Protein AF-A0A6L5FYT6-F1 (afdb_monomer_lite)

Structure (mmCIF, N/CA/C/O backbone):
data_AF-A0A6L5FYT6-F1
#
_entry.id   AF-A0A6L5FYT6-F1
#
loop_
_atom_site.group_PDB
_atom_site.id
_atom_site.type_symbol
_atom_site.label_atom_id
_atom_site.label_alt_id
_atom_site.label_comp_id
_atom_site.label_asym_id
_atom_site.label_entity_id
_atom_site.label_seq_id
_atom_site.pdbx_PDB_ins_code
_atom_site.Cartn_x
_atom_site.Cartn_y
_atom_site.Cartn_z
_atom_site.occu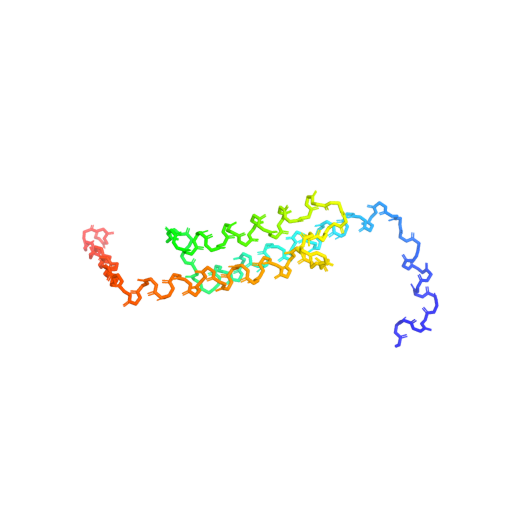pancy
_atom_site.B_iso_or_equiv
_atom_site.auth_seq_id
_atom_site.auth_comp_id
_atom_site.auth_asym_id
_atom_site.auth_atom_id
_atom_site.pdbx_PDB_model_num
ATOM 1 N N . LEU A 1 1 ? -4.130 3.495 -33.253 1.00 65.81 1 LEU A N 1
ATOM 2 C CA . LEU A 1 1 ? -3.325 4.449 -34.054 1.00 65.81 1 LEU A CA 1
ATOM 3 C C . LEU A 1 1 ? -1.835 4.326 -33.746 1.00 65.81 1 LEU A C 1
ATOM 5 O O . LEU A 1 1 ? -1.132 3.842 -34.614 1.00 65.81 1 LEU A O 1
ATOM 9 N N . LEU A 1 2 ? -1.356 4.633 -32.531 1.00 69.94 2 LEU A N 1
ATOM 10 C CA . LEU A 1 2 ? 0.078 4.509 -32.188 1.00 69.94 2 LEU A CA 1
ATOM 11 C C . LEU A 1 2 ? 0.611 3.060 -32.218 1.00 69.94 2 LEU A C 1
ATOM 13 O O . LEU A 1 2 ? 1.694 2.829 -32.736 1.00 69.94 2 LEU A O 1
ATOM 17 N N . GLY A 1 3 ? -0.177 2.078 -31.762 1.00 75.94 3 GLY A N 1
ATOM 18 C CA . GLY A 1 3 ? 0.194 0.652 -31.827 1.00 75.94 3 GLY A CA 1
ATOM 19 C C . GLY A 1 3 ? 0.160 0.018 -33.227 1.00 75.94 3 GLY A C 1
ATOM 20 O O . GLY A 1 3 ? 0.630 -1.098 -33.388 1.00 75.94 3 GLY A O 1
ATOM 21 N N . PHE A 1 4 ? -0.371 0.716 -34.239 1.00 79.31 4 PHE A N 1
ATOM 22 C CA . PHE A 1 4 ? -0.380 0.253 -35.638 1.00 79.31 4 PHE A CA 1
ATOM 23 C C . PHE A 1 4 ? 0.802 0.814 -36.450 1.00 79.31 4 PHE A C 1
ATOM 25 O O . PHE A 1 4 ? 0.949 0.502 -37.628 1.00 79.31 4 PHE A O 1
ATOM 32 N N . VAL A 1 5 ? 1.646 1.655 -35.840 1.00 87.00 5 VAL A N 1
ATOM 33 C CA . VAL A 1 5 ? 2.856 2.196 -36.469 1.00 87.00 5 VAL A CA 1
ATOM 34 C C . VAL A 1 5 ? 4.043 1.328 -36.057 1.00 87.00 5 VAL A C 1
ATOM 36 O O . VAL A 1 5 ? 4.634 1.526 -34.997 1.00 87.00 5 VAL A O 1
ATOM 39 N N . GLU A 1 6 ? 4.430 0.384 -36.916 1.00 76.88 6 GLU A N 1
ATOM 40 C CA . GLU A 1 6 ? 5.554 -0.539 -36.670 1.00 76.88 6 GLU A CA 1
ATOM 41 C C . GLU A 1 6 ? 6.870 0.194 -36.360 1.00 76.88 6 GLU A C 1
ATOM 43 O O . GLU A 1 6 ? 7.645 -0.239 -35.509 1.00 76.88 6 GLU A O 1
ATOM 48 N N . LYS A 1 7 ? 7.090 1.369 -36.970 1.00 79.44 7 LYS A N 1
ATOM 49 C CA . LYS A 1 7 ? 8.259 2.222 -36.690 1.00 79.44 7 LYS A CA 1
ATOM 50 C C . LYS A 1 7 ? 8.332 2.699 -35.237 1.00 79.44 7 LYS A C 1
ATOM 52 O O . LYS A 1 7 ? 9.430 2.848 -34.709 1.00 79.44 7 LYS A O 1
ATOM 57 N N . LEU A 1 8 ? 7.190 2.938 -34.592 1.00 81.44 8 LEU A N 1
ATOM 58 C CA . LEU A 1 8 ? 7.145 3.369 -33.195 1.00 81.44 8 LEU A CA 1
ATOM 59 C C . LEU A 1 8 ? 7.430 2.190 -32.256 1.00 81.44 8 LEU A C 1
ATOM 61 O O . LEU A 1 8 ? 8.190 2.340 -31.304 1.00 81.44 8 LEU A O 1
ATOM 65 N N . SER A 1 9 ? 6.891 1.006 -32.564 1.00 80.69 9 SER A N 1
ATOM 66 C CA . SER A 1 9 ? 7.193 -0.222 -31.818 1.00 80.69 9 SER A CA 1
ATOM 67 C C . SER A 1 9 ? 8.672 -0.603 -31.919 1.00 80.69 9 SER A C 1
ATOM 69 O O . SER A 1 9 ? 9.270 -0.992 -30.919 1.00 80.69 9 SER A O 1
ATOM 71 N N . ALA A 1 10 ? 9.282 -0.448 -33.099 1.00 82.25 10 ALA A N 1
ATOM 72 C CA . ALA A 1 10 ? 10.711 -0.676 -33.292 1.00 82.25 10 ALA A CA 1
ATOM 73 C C . ALA A 1 10 ? 11.560 0.298 -32.459 1.00 82.25 10 ALA A C 1
ATOM 75 O O . ALA A 1 10 ? 12.534 -0.122 -31.846 1.00 82.25 10 ALA A O 1
ATOM 76 N N . LEU A 1 11 ? 11.159 1.572 -32.371 1.00 84.44 11 LEU A N 1
ATOM 77 C CA . LEU A 1 11 ? 11.845 2.572 -31.551 1.00 84.44 11 LEU A CA 1
ATOM 78 C C . LEU A 1 11 ? 11.751 2.257 -30.049 1.00 84.44 11 LEU A C 1
ATOM 80 O O . LEU A 1 11 ? 12.763 2.298 -29.358 1.00 84.44 11 LEU A O 1
ATOM 84 N N . VAL A 1 12 ? 10.577 1.879 -29.538 1.00 83.19 12 VAL A N 1
ATOM 85 C CA . VAL A 1 12 ? 10.431 1.444 -28.133 1.00 83.19 12 VAL A CA 1
ATOM 86 C C . VAL A 1 12 ? 11.238 0.167 -27.866 1.00 83.19 12 VAL A C 1
ATOM 88 O O . VAL A 1 12 ? 11.861 0.043 -26.817 1.00 83.19 12 VAL A O 1
ATOM 91 N N . GLY A 1 13 ? 11.307 -0.744 -28.838 1.00 82.44 13 GLY A N 1
ATOM 92 C CA . GLY A 1 13 ? 12.131 -1.952 -28.764 1.00 82.44 13 GLY A CA 1
ATOM 93 C C . GLY A 1 13 ? 13.644 -1.701 -28.736 1.00 82.44 13 GLY A C 1
ATOM 94 O O . GLY A 1 13 ? 14.386 -2.590 -28.331 1.00 82.44 13 GLY A O 1
ATOM 95 N N . THR A 1 14 ? 14.120 -0.506 -29.117 1.00 88.69 14 THR A N 1
ATOM 96 C CA . THR A 1 14 ? 15.541 -0.131 -28.961 1.00 88.69 14 THR A CA 1
ATOM 97 C C . THR A 1 14 ? 15.917 0.272 -27.533 1.00 88.69 14 THR A C 1
ATOM 99 O O . THR A 1 14 ? 17.103 0.444 -27.249 1.00 88.69 14 THR A O 1
ATOM 102 N N . ILE A 1 15 ? 14.942 0.416 -26.625 1.00 90.00 15 ILE A N 1
ATOM 103 C CA . ILE A 1 15 ? 15.208 0.755 -25.225 1.00 90.00 15 ILE A CA 1
ATOM 104 C C . ILE A 1 15 ? 15.907 -0.436 -24.545 1.00 90.00 15 ILE A C 1
ATOM 106 O O . ILE A 1 15 ? 15.358 -1.541 -24.536 1.00 90.00 15 ILE A O 1
ATOM 110 N N . PRO A 1 16 ? 17.097 -0.238 -23.943 1.00 90.56 16 PRO A N 1
ATOM 111 C CA . PRO A 1 16 ? 17.803 -1.309 -23.253 1.00 90.56 16 PRO A CA 1
ATOM 112 C C . PRO A 1 16 ? 16.982 -1.866 -22.081 1.00 90.56 16 PRO A C 1
ATOM 114 O O . PRO A 1 16 ? 16.369 -1.088 -21.340 1.00 90.56 16 PRO A O 1
ATOM 117 N N . PRO A 1 17 ? 17.018 -3.187 -21.827 1.00 87.75 17 PRO A N 1
ATOM 118 C CA . PRO A 1 17 ? 16.245 -3.805 -20.748 1.00 87.75 17 PRO A CA 1
ATOM 119 C C . PRO A 1 17 ? 16.593 -3.241 -19.361 1.00 87.75 17 PRO A C 1
ATOM 121 O O . PRO A 1 17 ? 15.741 -3.199 -18.476 1.00 87.75 17 PRO A O 1
ATOM 124 N N . GLN A 1 18 ? 17.816 -2.734 -19.182 1.00 91.94 18 GLN A N 1
ATOM 125 C CA . GLN A 1 18 ? 18.269 -2.094 -17.945 1.00 91.94 18 GLN A CA 1
ATOM 126 C C . GLN A 1 18 ? 17.479 -0.814 -17.626 1.00 91.94 18 GLN A C 1
ATOM 128 O O . GLN A 1 18 ? 17.223 -0.523 -16.460 1.00 91.94 18 GLN A O 1
ATOM 133 N N . VAL A 1 19 ? 17.053 -0.064 -18.648 1.00 93.19 19 VAL A N 1
ATOM 134 C CA . VAL A 1 19 ? 16.277 1.175 -18.478 1.00 93.19 19 VAL A CA 1
ATOM 135 C C . VAL A 1 19 ? 14.813 0.854 -18.195 1.00 93.19 19 VAL A C 1
ATOM 137 O O . VAL A 1 19 ? 14.218 1.441 -17.292 1.00 93.19 19 VAL A O 1
ATOM 140 N N . THR A 1 20 ? 14.245 -0.119 -18.910 1.00 91.44 20 THR A N 1
ATOM 141 C CA . THR A 1 20 ? 12.862 -0.571 -18.694 1.00 91.44 20 THR A CA 1
ATOM 142 C C . THR A 1 20 ? 12.669 -1.132 -17.284 1.00 91.44 20 THR A C 1
ATOM 144 O O . THR A 1 20 ? 11.647 -0.858 -16.659 1.00 91.44 20 THR A O 1
ATOM 147 N N . GLY A 1 21 ? 13.670 -1.832 -16.738 1.00 92.00 21 GLY A N 1
ATOM 148 C CA . GLY A 1 21 ? 13.664 -2.277 -15.341 1.00 92.00 21 GLY A CA 1
ATOM 149 C C . GLY A 1 21 ? 13.630 -1.115 -14.341 1.00 92.00 21 GLY A C 1
ATOM 150 O O . GLY A 1 21 ? 12.823 -1.125 -13.415 1.00 92.00 21 GLY A O 1
ATOM 151 N N . GLY A 1 22 ? 14.447 -0.077 -14.553 1.00 93.75 22 GLY A N 1
ATOM 152 C CA . GLY A 1 22 ? 14.446 1.121 -13.704 1.00 93.75 22 GLY A CA 1
ATOM 153 C C . GLY A 1 22 ? 13.129 1.901 -13.767 1.00 93.75 22 GLY A C 1
ATOM 154 O O . GLY A 1 22 ? 12.595 2.301 -12.732 1.00 93.75 22 GLY A O 1
ATOM 155 N N . LEU A 1 23 ? 12.564 2.060 -14.970 1.00 94.56 23 LEU A N 1
ATOM 156 C CA . LEU A 1 23 ? 11.253 2.681 -15.160 1.00 94.56 23 LEU A CA 1
ATOM 157 C C . LEU A 1 23 ? 10.151 1.880 -14.457 1.00 94.56 23 LEU A C 1
ATOM 159 O O . LEU A 1 23 ? 9.303 2.479 -13.801 1.00 94.56 23 LEU A O 1
ATOM 163 N N . ALA A 1 24 ? 10.175 0.548 -14.549 1.00 93.38 24 ALA A N 1
ATOM 164 C CA . ALA A 1 24 ? 9.214 -0.303 -13.858 1.00 93.38 24 ALA A CA 1
ATOM 165 C C . ALA A 1 24 ? 9.272 -0.086 -12.338 1.00 93.38 24 ALA A C 1
ATOM 167 O O . ALA A 1 24 ? 8.240 0.190 -11.733 1.00 93.38 24 ALA A O 1
ATOM 168 N N . ILE A 1 25 ? 10.464 -0.117 -11.731 1.00 94.81 25 ILE A N 1
ATOM 169 C CA . ILE A 1 25 ? 10.641 0.118 -10.286 1.00 94.81 25 ILE A CA 1
ATOM 170 C C . ILE A 1 25 ? 10.102 1.496 -9.880 1.00 94.81 25 ILE A C 1
ATOM 172 O O . ILE A 1 25 ? 9.374 1.603 -8.893 1.00 94.81 25 ILE A O 1
ATOM 176 N N . TYR A 1 26 ? 10.417 2.544 -10.648 1.00 96.00 26 TYR A N 1
ATOM 177 C CA . TYR A 1 26 ? 9.912 3.892 -10.383 1.00 96.00 26 TYR A CA 1
ATOM 178 C C . TYR A 1 26 ? 8.381 3.949 -10.445 1.00 96.00 26 TYR A C 1
ATOM 180 O O . TYR A 1 26 ? 7.750 4.441 -9.512 1.00 96.00 26 TYR A O 1
ATOM 188 N N . LEU A 1 27 ? 7.774 3.412 -11.507 1.00 96.12 27 LEU A N 1
ATOM 189 C CA . LEU A 1 27 ? 6.321 3.420 -11.684 1.00 96.12 27 LEU A CA 1
ATOM 190 C C . LEU A 1 27 ? 5.607 2.614 -10.591 1.00 96.12 27 LEU A C 1
ATOM 192 O O . LEU A 1 27 ? 4.631 3.104 -10.026 1.00 96.12 27 LEU A O 1
ATOM 196 N N . PHE A 1 28 ? 6.114 1.428 -10.236 1.00 92.31 28 PHE A N 1
ATOM 197 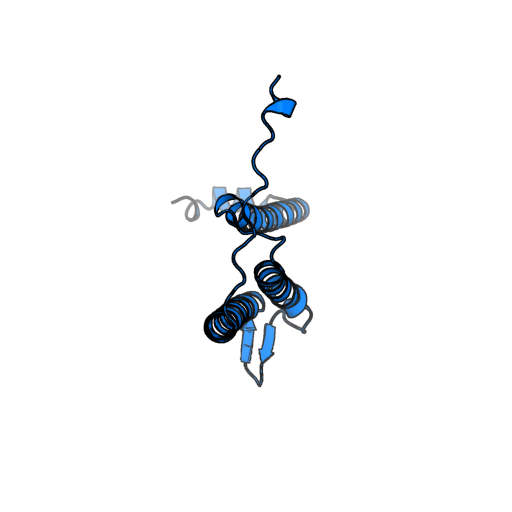C CA . PHE A 1 28 ? 5.573 0.637 -9.126 1.00 92.31 28 PHE A CA 1
ATOM 198 C C . PHE A 1 28 ? 5.687 1.381 -7.788 1.00 92.31 28 PHE A C 1
ATOM 200 O O . PHE A 1 28 ? 4.724 1.409 -7.020 1.00 92.31 28 PHE A O 1
ATOM 207 N N . GLY A 1 29 ? 6.817 2.045 -7.530 1.00 94.81 29 GLY A N 1
ATOM 208 C CA . GLY A 1 29 ? 7.010 2.867 -6.334 1.00 94.81 29 GLY A CA 1
ATOM 209 C C . GLY A 1 29 ? 6.039 4.048 -6.260 1.00 94.81 29 GLY A C 1
ATOM 210 O O . GLY A 1 29 ? 5.419 4.272 -5.220 1.00 94.81 29 GLY A O 1
ATOM 211 N N . VAL A 1 30 ? 5.849 4.770 -7.368 1.00 96.75 30 VAL A N 1
ATOM 212 C CA . VAL A 1 30 ? 4.913 5.905 -7.448 1.00 96.75 30 VAL A CA 1
ATOM 213 C C . VAL A 1 30 ? 3.477 5.459 -7.186 1.00 96.75 30 VAL A C 1
ATOM 215 O O . VAL A 1 30 ? 2.777 6.125 -6.427 1.00 96.75 30 VAL A O 1
ATOM 218 N N . ILE A 1 31 ? 3.040 4.325 -7.742 1.00 94.38 31 ILE A N 1
ATOM 219 C CA . ILE A 1 31 ? 1.694 3.782 -7.492 1.00 94.38 31 ILE A CA 1
ATOM 220 C C . ILE A 1 31 ? 1.502 3.464 -5.999 1.00 94.38 31 ILE A C 1
ATOM 222 O O . ILE A 1 31 ? 0.467 3.810 -5.429 1.00 94.38 31 ILE A O 1
ATOM 226 N N . GLY A 1 32 ? 2.504 2.867 -5.344 1.00 93.50 32 GLY A N 1
ATOM 227 C CA . GLY A 1 32 ? 2.458 2.582 -3.905 1.00 93.50 32 GLY A CA 1
ATOM 228 C C . GLY A 1 32 ? 2.350 3.849 -3.049 1.00 93.50 32 GLY A C 1
ATOM 229 O O . GLY A 1 32 ? 1.478 3.945 -2.184 1.00 93.50 32 GLY A O 1
ATOM 230 N N . VAL A 1 33 ? 3.181 4.857 -3.332 1.00 96.19 33 VAL A N 1
ATOM 231 C CA . VAL A 1 33 ? 3.134 6.156 -2.635 1.00 96.19 33 VAL A CA 1
ATOM 232 C C . VAL A 1 33 ? 1.809 6.874 -2.893 1.00 96.19 33 VAL A C 1
ATOM 234 O O . VAL A 1 33 ? 1.253 7.465 -1.971 1.00 96.19 33 VAL A O 1
ATOM 237 N N . GLN A 1 34 ? 1.258 6.788 -4.106 1.00 96.38 34 GLN A N 1
ATOM 238 C CA . GLN A 1 34 ? -0.037 7.378 -4.445 1.00 96.38 34 GLN A CA 1
ATOM 239 C C . GLN A 1 34 ? -1.185 6.769 -3.626 1.00 96.38 34 GLN A C 1
ATOM 241 O O . GLN A 1 34 ? -2.108 7.493 -3.250 1.00 96.38 34 GLN A O 1
ATOM 246 N N . GLY A 1 35 ? -1.112 5.475 -3.300 1.00 93.12 35 GLY A N 1
ATOM 247 C CA . GLY A 1 35 ? -2.052 4.823 -2.384 1.00 93.12 35 GLY A CA 1
ATOM 248 C C . GLY A 1 35 ? -1.996 5.408 -0.970 1.00 93.12 35 GLY A C 1
ATOM 249 O O . GLY A 1 35 ? -3.034 5.723 -0.394 1.00 93.12 35 GLY A O 1
ATOM 250 N N . ILE A 1 36 ? -0.794 5.632 -0.430 1.00 93.69 36 ILE A N 1
ATOM 251 C CA . ILE A 1 36 ? -0.611 6.274 0.885 1.00 93.69 36 ILE A CA 1
ATOM 252 C C . ILE A 1 36 ? -1.068 7.739 0.843 1.00 93.69 36 ILE A C 1
ATOM 254 O O . ILE A 1 36 ? -1.741 8.208 1.759 1.00 93.69 36 ILE A O 1
ATOM 258 N N . ALA A 1 37 ? -0.751 8.462 -0.231 1.00 94.94 37 ALA A N 1
ATOM 259 C CA . ALA A 1 37 ? -1.176 9.846 -0.416 1.00 94.94 37 ALA A CA 1
ATOM 260 C C . ALA A 1 37 ? -2.708 9.980 -0.426 1.00 94.94 37 ALA A C 1
ATOM 262 O O . ALA A 1 37 ? -3.231 10.924 0.161 1.00 94.94 37 ALA A O 1
ATOM 263 N N . LEU A 1 38 ? -3.423 9.017 -1.022 1.00 94.44 38 LEU A N 1
ATOM 264 C CA . LEU A 1 38 ? -4.886 8.957 -0.971 1.00 94.44 38 LEU A CA 1
ATOM 265 C C . LEU A 1 38 ? -5.399 8.776 0.467 1.00 94.44 38 LEU A C 1
ATOM 267 O O . LEU A 1 38 ? -6.347 9.439 0.874 1.00 94.44 38 LEU A O 1
ATOM 271 N N . MET A 1 39 ? -4.755 7.924 1.270 1.00 92.56 39 MET A N 1
ATOM 272 C CA . MET A 1 39 ? -5.123 7.762 2.685 1.00 92.56 39 MET A CA 1
ATOM 273 C C . MET A 1 39 ? -4.945 9.072 3.464 1.00 92.56 39 MET A C 1
ATOM 275 O O . MET A 1 39 ? -5.797 9.437 4.272 1.00 92.56 39 MET A O 1
ATOM 279 N N . MET A 1 40 ? -3.871 9.817 3.189 1.00 92.69 40 MET A N 1
ATOM 280 C CA . MET A 1 40 ? -3.645 11.127 3.802 1.00 92.69 40 MET A CA 1
ATOM 281 C C . MET A 1 40 ? -4.661 12.176 3.333 1.00 92.69 40 MET A C 1
ATOM 283 O O . MET A 1 40 ? -5.138 12.960 4.155 1.00 92.69 40 MET A O 1
ATOM 287 N N . SER A 1 41 ? -5.026 12.198 2.045 1.00 94.50 41 SER A N 1
ATOM 288 C CA . SER A 1 41 ? -6.022 13.147 1.526 1.00 94.50 41 SER A CA 1
ATOM 289 C C . SER A 1 41 ? -7.418 12.897 2.094 1.00 94.50 41 SER A C 1
ATOM 291 O O . SER A 1 41 ? -8.135 13.853 2.380 1.00 94.50 41 SER A O 1
ATOM 293 N N . GLU A 1 42 ? -7.769 11.631 2.329 1.00 93.44 42 GLU A N 1
ATOM 294 C CA . GLU A 1 42 ? -9.016 11.219 2.989 1.00 93.44 42 GLU A CA 1
ATOM 295 C C . GLU A 1 42 ? -8.964 11.338 4.525 1.00 93.44 42 GLU A C 1
ATOM 297 O O . GLU A 1 42 ? -9.909 10.953 5.210 1.00 93.44 42 GLU A O 1
ATOM 302 N N . LYS A 1 43 ? -7.881 11.898 5.089 1.00 90.00 43 LYS A N 1
ATOM 303 C CA . LYS A 1 43 ? -7.688 12.099 6.538 1.00 90.00 43 LYS A CA 1
ATOM 304 C C . LYS A 1 43 ? -7.821 10.806 7.356 1.00 90.00 43 LYS A C 1
ATOM 306 O O . LYS A 1 43 ? -8.380 10.816 8.451 1.00 90.00 43 LYS A O 1
ATOM 311 N N . VAL A 1 44 ? -7.302 9.696 6.833 1.00 87.69 44 VAL A N 1
ATOM 312 C CA . VAL A 1 44 ? -7.198 8.428 7.570 1.00 87.69 44 VAL A CA 1
ATOM 313 C C . VAL A 1 44 ? -6.262 8.620 8.766 1.00 87.69 44 VAL A C 1
ATOM 315 O O . VAL A 1 44 ? -5.103 9.000 8.586 1.00 87.69 44 VAL A O 1
ATOM 318 N N . ASP A 1 45 ? -6.743 8.340 9.980 1.00 88.06 45 ASP A N 1
ATOM 319 C CA . ASP A 1 45 ? -5.925 8.412 11.187 1.00 88.06 45 ASP A CA 1
ATOM 320 C C . ASP A 1 45 ? -5.095 7.130 11.335 1.00 88.06 45 ASP A C 1
ATOM 322 O O . ASP A 1 45 ? -5.552 6.103 11.833 1.00 88.06 45 ASP A O 1
ATOM 326 N N . LEU A 1 46 ? -3.840 7.185 10.887 1.00 86.44 46 LEU A N 1
ATOM 327 C CA . LEU A 1 46 ? -2.890 6.080 11.037 1.00 86.44 46 LEU A CA 1
ATOM 328 C C . LEU A 1 46 ? -2.369 5.923 12.476 1.00 86.44 46 LEU A C 1
ATOM 330 O O . LEU A 1 46 ? -1.588 5.009 12.725 1.00 86.44 46 LEU A O 1
ATOM 334 N N . PHE A 1 47 ? -2.782 6.775 13.418 1.00 87.31 47 PHE A N 1
ATOM 335 C CA . PHE A 1 47 ? -2.529 6.590 14.846 1.00 87.31 47 PHE A CA 1
ATOM 336 C C . PHE A 1 47 ? -3.663 5.836 15.548 1.00 87.31 47 PHE A C 1
ATOM 338 O O . PHE A 1 47 ? -3.430 5.315 16.640 1.00 87.31 47 PHE A O 1
ATOM 345 N N . ASP A 1 48 ? -4.849 5.706 14.933 1.00 85.69 48 ASP A N 1
ATOM 346 C CA . ASP A 1 48 ? -5.886 4.793 15.422 1.00 85.69 48 ASP A CA 1
ATOM 347 C C . ASP A 1 48 ? -5.397 3.344 15.215 1.00 85.69 48 ASP A C 1
ATOM 349 O O . ASP A 1 48 ? -5.200 2.913 14.068 1.00 85.69 48 ASP A O 1
ATOM 353 N N . PRO A 1 49 ? -5.237 2.548 16.294 1.00 86.50 49 PRO A N 1
ATOM 354 C CA . PRO A 1 49 ? -4.819 1.153 16.202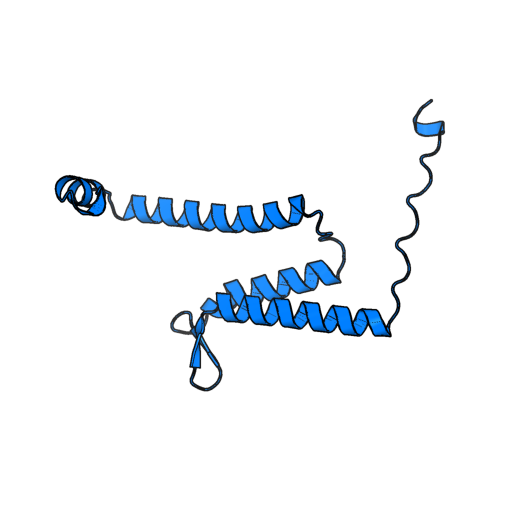 1.00 86.50 49 PRO A CA 1
ATOM 355 C C . PRO A 1 49 ? -5.648 0.316 15.218 1.00 86.50 49 PRO A C 1
ATOM 357 O O . PRO A 1 49 ? -5.133 -0.647 14.654 1.00 86.50 49 PRO A O 1
ATOM 360 N N . ARG A 1 50 ? -6.919 0.669 14.982 1.00 84.62 50 ARG A N 1
ATOM 361 C CA . ARG A 1 50 ? -7.823 -0.052 14.069 1.00 84.62 50 ARG A CA 1
ATOM 362 C C . ARG A 1 50 ? -7.456 0.181 12.612 1.00 84.62 50 ARG A C 1
ATOM 364 O O . ARG A 1 50 ? -7.278 -0.777 11.862 1.00 84.62 50 ARG A O 1
ATOM 371 N N . GLN A 1 51 ? -7.324 1.444 12.215 1.00 88.12 51 GLN A N 1
ATOM 372 C CA . GLN A 1 51 ? -6.966 1.802 10.842 1.00 88.12 51 GLN A CA 1
ATOM 373 C C . GLN A 1 51 ? -5.542 1.325 10.533 1.00 88.12 51 GLN A C 1
ATOM 375 O O . GLN A 1 51 ? -5.309 0.729 9.479 1.00 88.12 51 GLN A O 1
ATOM 380 N N . LEU A 1 52 ? -4.624 1.465 11.496 1.00 90.62 52 LEU A N 1
ATOM 381 C CA . LEU A 1 52 ? -3.265 0.934 11.408 1.00 90.62 52 LEU A CA 1
ATOM 382 C C . LEU A 1 52 ? -3.259 -0.591 11.232 1.00 90.62 52 LEU A C 1
ATOM 384 O O . LEU A 1 52 ? -2.529 -1.097 10.376 1.00 90.62 52 LEU A O 1
ATOM 388 N N . ALA A 1 53 ? -4.078 -1.334 11.983 1.00 90.88 53 ALA A N 1
ATOM 389 C CA . ALA A 1 53 ? -4.166 -2.790 11.858 1.00 90.88 53 ALA A CA 1
ATOM 390 C C . ALA A 1 53 ? -4.660 -3.227 10.471 1.00 90.88 53 ALA A C 1
ATOM 392 O O . ALA A 1 53 ? -4.060 -4.119 9.872 1.00 90.88 53 ALA A O 1
ATOM 393 N N . ILE A 1 54 ? -5.700 -2.581 9.928 1.00 91.62 54 ILE A N 1
ATOM 394 C CA . ILE A 1 54 ? -6.226 -2.894 8.587 1.00 91.62 54 ILE A CA 1
ATOM 395 C C . ILE A 1 54 ? -5.143 -2.671 7.524 1.00 91.62 54 ILE A C 1
ATOM 397 O O . ILE A 1 54 ? -4.876 -3.566 6.723 1.00 91.62 54 ILE A O 1
ATOM 401 N N . VAL A 1 55 ? -4.479 -1.510 7.539 1.00 92.44 55 VAL A N 1
ATOM 402 C CA . VAL A 1 55 ? -3.415 -1.180 6.574 1.00 92.44 55 VAL A CA 1
ATOM 403 C C . VAL A 1 55 ? -2.247 -2.162 6.691 1.00 92.44 55 VAL A C 1
ATOM 405 O O . VAL A 1 55 ? -1.743 -2.648 5.680 1.00 92.44 55 VAL A O 1
ATOM 408 N N . SER A 1 56 ? -1.860 -2.516 7.917 1.00 91.81 56 SER A N 1
ATOM 409 C CA . SER A 1 56 ? -0.770 -3.461 8.176 1.00 91.81 56 SER A CA 1
ATOM 410 C C . SER A 1 56 ? -1.079 -4.860 7.644 1.00 91.81 56 SER A C 1
ATOM 412 O O . SER A 1 56 ? -0.227 -5.467 7.001 1.00 91.81 56 SER A O 1
ATOM 414 N N . VAL A 1 57 ? -2.300 -5.367 7.843 1.00 91.62 57 VAL A N 1
ATOM 415 C CA . VAL A 1 57 ? -2.717 -6.676 7.311 1.00 91.62 57 VAL A CA 1
ATOM 416 C C . VAL A 1 57 ? -2.723 -6.672 5.784 1.00 91.62 57 VAL A C 1
ATOM 418 O O . VAL A 1 57 ? -2.193 -7.601 5.178 1.00 91.62 57 VAL A O 1
ATOM 421 N N . VAL A 1 58 ? -3.261 -5.625 5.150 1.00 91.88 58 VAL A N 1
ATOM 422 C CA . VAL A 1 58 ? -3.268 -5.506 3.681 1.00 91.88 58 VAL A CA 1
ATOM 423 C C . VAL A 1 58 ? -1.842 -5.481 3.127 1.00 91.88 58 VAL A C 1
ATOM 425 O O . VAL A 1 58 ? -1.569 -6.146 2.132 1.00 91.88 58 VAL A O 1
ATOM 428 N N . LEU A 1 59 ? -0.914 -4.777 3.781 1.00 90.94 59 LEU A N 1
ATOM 429 C CA . LEU A 1 59 ? 0.493 -4.744 3.373 1.00 90.94 59 LEU A CA 1
ATOM 430 C C . LEU A 1 59 ? 1.186 -6.098 3.558 1.00 90.94 59 LEU A C 1
ATOM 432 O O . LEU A 1 59 ? 1.876 -6.553 2.648 1.00 90.94 59 LEU A O 1
ATOM 436 N N . VAL A 1 60 ? 0.986 -6.764 4.698 1.00 89.25 60 VAL A N 1
ATOM 437 C CA . VAL A 1 60 ? 1.594 -8.076 4.977 1.00 89.25 60 VAL A CA 1
ATOM 438 C C . VAL A 1 60 ? 1.070 -9.141 4.017 1.00 89.25 60 VAL A C 1
ATOM 440 O O . VAL A 1 60 ? 1.862 -9.912 3.488 1.00 89.25 60 VAL A O 1
ATOM 443 N N . VAL A 1 61 ? -0.234 -9.176 3.742 1.00 87.69 61 VAL A N 1
ATOM 444 C CA . VAL A 1 61 ? -0.821 -10.149 2.806 1.00 87.69 61 VAL A CA 1
ATOM 445 C C . VAL A 1 61 ? -0.491 -9.792 1.354 1.00 87.69 61 VAL A C 1
ATOM 447 O O . VAL A 1 61 ? -0.193 -10.679 0.562 1.00 87.69 61 VAL A O 1
ATOM 450 N N . GLY A 1 62 ? -0.496 -8.507 0.994 1.00 85.69 62 GLY A N 1
ATOM 451 C CA . GLY A 1 62 ? -0.257 -8.055 -0.379 1.00 85.69 62 GLY A CA 1
ATOM 452 C C . GLY A 1 62 ? 1.195 -8.188 -0.825 1.00 85.69 62 GLY A C 1
ATOM 453 O O . GLY A 1 62 ? 1.440 -8.626 -1.943 1.00 85.69 62 GLY A O 1
ATOM 454 N N . ILE A 1 63 ? 2.149 -7.841 0.044 1.00 85.50 63 ILE A N 1
ATOM 455 C CA . ILE A 1 63 ? 3.589 -7.941 -0.242 1.00 85.50 63 ILE A CA 1
ATOM 456 C C . ILE A 1 63 ? 4.117 -9.325 0.154 1.00 85.50 63 ILE A C 1
ATOM 458 O O . ILE A 1 63 ? 4.905 -9.922 -0.571 1.00 85.50 63 ILE A O 1
ATOM 462 N N . GLY A 1 64 ? 3.677 -9.863 1.295 1.00 79.56 64 GLY A N 1
ATOM 463 C CA . GLY A 1 64 ? 4.125 -11.167 1.792 1.00 79.56 64 GLY A CA 1
ATOM 464 C C . GLY A 1 64 ? 3.452 -12.369 1.122 1.00 79.56 64 GLY A C 1
ATOM 465 O O . GLY A 1 64 ? 3.975 -13.477 1.187 1.00 79.56 64 GLY A O 1
ATOM 466 N N . GLY A 1 65 ? 2.319 -12.181 0.445 1.00 71.94 65 GLY A N 1
ATOM 467 C CA . GLY A 1 65 ? 1.646 -13.240 -0.312 1.00 71.94 65 GLY A CA 1
ATOM 468 C C . GLY A 1 65 ? 2.409 -13.708 -1.555 1.00 71.94 65 GLY A C 1
ATOM 469 O O . GLY A 1 65 ? 2.211 -14.833 -2.002 1.00 71.94 65 GLY A O 1
ATOM 470 N N . ASP A 1 66 ? 3.320 -12.880 -2.071 1.00 67.56 66 ASP A N 1
ATOM 471 C CA . ASP A 1 66 ? 4.154 -13.178 -3.244 1.00 67.56 66 ASP A CA 1
ATOM 472 C C . ASP A 1 66 ? 5.338 -14.119 -2.922 1.00 67.56 66 ASP A C 1
ATOM 474 O O . ASP A 1 66 ? 6.069 -14.550 -3.808 1.00 67.56 66 ASP A O 1
ATOM 478 N N . ILE A 1 67 ? 5.528 -14.480 -1.644 1.00 64.38 67 ILE A N 1
ATOM 479 C CA . ILE A 1 67 ? 6.623 -15.355 -1.182 1.00 64.38 67 ILE A CA 1
ATOM 480 C C . ILE A 1 67 ? 6.366 -16.833 -1.560 1.00 64.38 67 ILE A C 1
ATOM 482 O O . ILE A 1 67 ? 7.286 -17.656 -1.549 1.00 64.38 67 ILE A O 1
ATOM 486 N N . PHE A 1 68 ? 5.128 -17.196 -1.913 1.00 65.62 68 PHE A N 1
ATOM 487 C CA . PHE A 1 68 ? 4.784 -18.547 -2.364 1.00 65.62 68 PHE A CA 1
ATOM 488 C C . PHE A 1 68 ? 5.189 -18.771 -3.835 1.00 65.62 68 PHE A C 1
ATOM 490 O O . PHE A 1 68 ? 5.100 -17.851 -4.651 1.00 65.62 68 PHE A O 1
ATOM 497 N N . PRO A 1 69 ? 5.654 -19.984 -4.203 1.00 54.81 69 PRO A N 1
ATOM 498 C CA . PRO A 1 69 ? 6.203 -20.250 -5.531 1.00 54.81 69 PRO A CA 1
ATOM 499 C C . PRO A 1 69 ? 5.151 -20.009 -6.624 1.00 54.81 69 PRO A C 1
ATOM 501 O O . PRO A 1 69 ? 4.208 -20.782 -6.755 1.00 54.81 69 PRO A O 1
ATOM 504 N N . GLY A 1 70 ? 5.336 -18.932 -7.399 1.00 60.94 70 GLY A N 1
ATOM 505 C CA . GLY A 1 70 ? 4.451 -18.520 -8.498 1.00 60.94 70 GLY A CA 1
ATOM 506 C C . GLY A 1 70 ? 3.730 -17.178 -8.306 1.00 60.94 70 GLY A C 1
ATOM 507 O O . GLY A 1 70 ? 3.014 -16.766 -9.213 1.00 60.94 70 GLY A O 1
ATOM 508 N N . GLY A 1 71 ? 3.896 -16.494 -7.166 1.00 55.12 71 GLY A N 1
ATOM 509 C CA . GLY A 1 71 ? 3.202 -15.225 -6.869 1.00 55.12 71 GLY A CA 1
ATOM 510 C C . GLY A 1 71 ? 1.697 -15.376 -6.586 1.00 55.12 71 GLY A C 1
ATOM 511 O O . GLY A 1 71 ? 0.972 -14.397 -6.388 1.00 55.12 71 GLY A O 1
ATOM 512 N N . ASN A 1 72 ? 1.231 -16.626 -6.537 1.00 59.91 72 ASN A N 1
ATOM 513 C CA . ASN A 1 72 ? -0.136 -17.014 -6.236 1.00 59.91 72 ASN A CA 1
ATOM 514 C C . ASN A 1 72 ? -0.162 -17.662 -4.852 1.00 59.91 72 ASN A C 1
ATOM 516 O O . ASN A 1 72 ? 0.625 -18.572 -4.578 1.00 59.91 72 ASN A O 1
ATOM 520 N N . LEU A 1 73 ? -1.077 -17.229 -3.977 1.00 60.81 73 LEU A N 1
ATOM 521 C CA . LEU A 1 73 ? -1.310 -17.974 -2.742 1.00 60.81 73 LEU A CA 1
ATOM 522 C C . LEU A 1 73 ? -2.014 -19.285 -3.109 1.00 60.81 73 LEU A C 1
ATOM 524 O O . LEU A 1 73 ? -3.092 -19.222 -3.706 1.00 60.81 73 LEU A O 1
ATOM 528 N N . PRO A 1 74 ? -1.474 -20.456 -2.723 1.00 61.03 74 PRO A N 1
ATOM 529 C CA . PRO A 1 74 ? -2.171 -21.720 -2.886 1.00 61.03 74 PRO A CA 1
ATOM 530 C C . PRO A 1 74 ? -3.288 -21.805 -1.839 1.00 61.03 74 PRO A C 1
ATOM 532 O O . PRO A 1 74 ? -3.120 -22.363 -0.754 1.00 61.03 74 PRO A O 1
ATOM 535 N N . PHE A 1 75 ? -4.448 -21.232 -2.153 1.00 59.59 75 PHE A N 1
ATOM 536 C CA . PHE A 1 75 ? -5.669 -21.464 -1.393 1.00 59.59 75 PHE A CA 1
ATOM 537 C C . PHE A 1 75 ? -6.323 -22.737 -1.928 1.00 59.59 75 PHE A C 1
ATOM 539 O O . PHE A 1 75 ? -7.137 -22.687 -2.844 1.00 59.59 75 PHE A O 1
ATOM 546 N N . PHE A 1 76 ? -5.977 -23.882 -1.330 1.00 56.75 76 PHE A N 1
ATOM 547 C CA . PHE A 1 76 ? -6.792 -25.105 -1.414 1.00 56.75 76 PHE A CA 1
ATOM 548 C C . PHE A 1 76 ? -7.042 -25.647 -2.847 1.00 56.75 76 PHE A C 1
ATOM 550 O O . PHE A 1 76 ? -8.091 -26.233 -3.073 1.00 56.75 76 PHE A O 1
ATOM 557 N N . ASP A 1 77 ? -6.087 -25.454 -3.775 1.00 59.66 77 ASP A N 1
ATOM 558 C CA . ASP A 1 77 ? -6.123 -25.734 -5.238 1.00 59.66 77 ASP A CA 1
ATOM 559 C C . ASP A 1 77 ? -6.487 -24.550 -6.166 1.00 59.66 77 ASP A C 1
ATOM 561 O O . ASP A 1 77 ? -6.453 -24.696 -7.390 1.00 59.66 77 ASP A O 1
ATOM 565 N N . TRP A 1 78 ? -6.753 -23.350 -5.634 1.00 64.50 78 TRP A N 1
ATOM 566 C CA . TRP A 1 78 ? -6.880 -22.125 -6.434 1.00 64.50 78 TRP A CA 1
ATOM 567 C C . TRP A 1 78 ? -5.653 -21.222 -6.337 1.00 64.50 78 TRP A C 1
ATOM 569 O O . TRP A 1 78 ? -5.207 -20.843 -5.254 1.00 64.50 78 TRP A O 1
ATOM 579 N N . GLU A 1 79 ? -5.164 -20.819 -7.506 1.00 68.50 79 GLU A N 1
ATOM 580 C CA . GLU A 1 79 ? -4.139 -19.802 -7.683 1.00 68.50 79 GLU A CA 1
ATOM 581 C C . GLU A 1 79 ? -4.774 -18.406 -7.676 1.00 68.50 79 GLU A C 1
ATOM 583 O O . GLU A 1 79 ? -5.262 -17.913 -8.695 1.00 68.50 79 GLU A O 1
ATOM 588 N N . ILE A 1 80 ? -4.818 -17.776 -6.501 1.00 73.19 80 ILE A N 1
ATOM 589 C CA . ILE A 1 80 ? -5.391 -16.435 -6.344 1.00 73.19 80 ILE A CA 1
ATOM 590 C C . ILE A 1 80 ? -4.251 -15.405 -6.295 1.00 73.19 80 ILE A C 1
ATOM 592 O O . ILE A 1 80 ? -3.308 -15.595 -5.519 1.00 73.19 80 ILE A O 1
ATOM 596 N N . PRO A 1 81 ? -4.343 -14.288 -7.047 1.00 81.75 81 PRO A N 1
ATOM 597 C CA . PRO A 1 81 ? -3.358 -13.214 -6.970 1.00 81.75 81 PRO A CA 1
ATOM 598 C C . PRO A 1 81 ? -3.221 -12.671 -5.543 1.00 81.75 81 PRO A C 1
ATOM 600 O O . PRO A 1 81 ? -4.226 -12.336 -4.904 1.00 81.75 81 PRO A O 1
ATOM 603 N N . ALA A 1 82 ? -1.986 -12.500 -5.061 1.00 82.62 82 ALA A N 1
ATOM 604 C CA . ALA A 1 82 ? -1.713 -12.012 -3.705 1.00 82.62 82 ALA A CA 1
ATOM 605 C C . ALA A 1 82 ? -2.426 -10.684 -3.395 1.00 82.62 82 ALA A C 1
ATOM 607 O O . ALA A 1 82 ? -3.086 -10.549 -2.363 1.00 82.62 82 ALA A O 1
ATOM 608 N N . ILE A 1 83 ? -2.407 -9.742 -4.342 1.00 87.50 83 ILE A N 1
ATOM 609 C CA . ILE A 1 83 ? -3.064 -8.430 -4.221 1.00 87.50 83 ILE A CA 1
ATOM 610 C C . ILE A 1 83 ? -4.589 -8.570 -4.061 1.00 87.50 83 ILE A C 1
ATOM 612 O O . ILE A 1 83 ? -5.200 -7.841 -3.279 1.00 87.50 83 ILE A O 1
ATOM 616 N N . ALA A 1 84 ? -5.214 -9.529 -4.754 1.00 87.50 84 ALA A N 1
ATOM 617 C CA . ALA A 1 84 ? -6.648 -9.782 -4.624 1.00 87.50 84 ALA A CA 1
ATOM 618 C C . ALA A 1 84 ? -6.981 -10.352 -3.237 1.00 87.50 84 ALA A C 1
ATOM 620 O O . ALA A 1 84 ? -7.923 -9.894 -2.590 1.00 87.50 84 ALA A O 1
ATOM 621 N N . SER A 1 85 ? -6.169 -11.292 -2.741 1.00 85.12 85 SER A N 1
ATOM 622 C CA . SER A 1 85 ? -6.335 -11.843 -1.390 1.00 85.12 85 SER A CA 1
ATOM 623 C C . SER A 1 85 ? -6.135 -10.785 -0.296 1.00 85.12 85 SER A C 1
ATOM 625 O O . SER A 1 85 ? -6.879 -10.766 0.684 1.00 85.12 85 SER A O 1
ATOM 627 N N . ALA A 1 86 ? -5.213 -9.838 -0.501 1.00 89.06 86 ALA A N 1
ATOM 628 C CA . ALA A 1 86 ? -4.977 -8.717 0.401 1.00 89.06 86 ALA A CA 1
ATOM 629 C C . ALA A 1 86 ? -6.174 -7.764 0.471 1.00 89.06 86 ALA A C 1
ATOM 631 O O . ALA A 1 86 ? -6.572 -7.360 1.563 1.00 89.06 86 ALA A O 1
ATOM 632 N N . ALA A 1 87 ? -6.790 -7.444 -0.672 1.00 90.88 87 ALA A N 1
ATOM 633 C CA . ALA A 1 87 ? -7.994 -6.618 -0.714 1.00 90.88 87 ALA A CA 1
ATOM 634 C C . ALA A 1 87 ? -9.164 -7.285 0.026 1.00 90.88 87 ALA A C 1
ATOM 636 O O . ALA A 1 87 ? -9.828 -6.644 0.842 1.00 90.88 87 ALA A O 1
ATOM 637 N N . VAL A 1 88 ? -9.382 -8.586 -0.200 1.00 91.00 88 VAL A N 1
ATOM 638 C CA . VAL A 1 88 ? -10.432 -9.355 0.489 1.00 91.00 88 VAL A CA 1
ATOM 639 C C . VAL A 1 88 ? -10.174 -9.413 1.995 1.00 91.00 88 VAL A C 1
ATOM 641 O O . VAL A 1 88 ? -11.090 -9.161 2.778 1.00 91.00 88 VAL A O 1
ATOM 644 N N . ALA A 1 89 ? -8.933 -9.675 2.415 1.00 89.50 89 ALA A N 1
ATOM 645 C CA . ALA A 1 89 ? -8.553 -9.670 3.825 1.00 89.50 89 ALA A CA 1
ATOM 646 C C . ALA A 1 89 ? -8.767 -8.290 4.468 1.00 89.50 89 ALA A C 1
ATOM 648 O O . ALA A 1 89 ? -9.344 -8.206 5.551 1.00 89.50 89 ALA A O 1
ATOM 649 N N . GLY A 1 90 ? -8.382 -7.205 3.791 1.00 91.25 90 GLY A N 1
ATOM 650 C CA . GLY A 1 90 ? -8.592 -5.835 4.264 1.00 91.25 90 GLY A CA 1
ATOM 651 C C . GLY A 1 90 ? -10.067 -5.491 4.468 1.00 91.25 90 GLY A C 1
ATOM 652 O O . GLY A 1 90 ? -10.443 -4.979 5.522 1.00 91.25 90 GLY A O 1
ATOM 653 N N . ILE A 1 91 ? -10.921 -5.831 3.496 1.00 91.94 91 ILE A N 1
ATOM 654 C CA . ILE A 1 91 ? -12.377 -5.651 3.602 1.00 91.94 91 ILE A CA 1
ATOM 655 C C . ILE A 1 91 ? -12.939 -6.495 4.755 1.00 91.94 91 ILE A C 1
ATOM 657 O O . ILE A 1 91 ? -13.752 -6.001 5.536 1.00 91.94 91 ILE A O 1
ATOM 661 N N . GLY A 1 92 ? -12.479 -7.741 4.899 1.00 91.69 92 GLY A N 1
ATOM 662 C CA . GLY A 1 92 ? -12.882 -8.637 5.983 1.00 91.69 92 GLY A CA 1
ATOM 663 C C . GLY A 1 92 ? -12.539 -8.085 7.367 1.00 91.69 92 GLY A C 1
ATOM 664 O O . GLY A 1 92 ? -13.406 -8.025 8.236 1.00 91.69 92 GLY A O 1
ATOM 665 N N . PHE A 1 93 ? -11.308 -7.609 7.566 1.00 88.56 93 PHE A N 1
ATOM 666 C CA . PHE A 1 93 ? -10.893 -6.978 8.822 1.00 88.56 93 PHE A CA 1
ATOM 667 C C . PHE A 1 93 ? -11.669 -5.692 9.106 1.00 88.56 93 PHE A C 1
ATOM 669 O O . PHE A 1 93 ? -12.106 -5.485 10.237 1.00 88.56 93 PHE A O 1
ATOM 676 N N . ASN A 1 94 ? -11.903 -4.860 8.089 1.00 90.69 94 ASN A N 1
ATOM 677 C CA . ASN A 1 94 ? -12.727 -3.663 8.235 1.00 90.69 94 ASN A CA 1
ATOM 678 C C . ASN A 1 94 ? -14.155 -4.007 8.705 1.00 90.69 94 ASN A C 1
ATOM 680 O O . ASN A 1 94 ? -14.668 -3.383 9.630 1.00 90.69 94 ASN A O 1
ATOM 684 N N . LEU A 1 95 ? -14.777 -5.042 8.130 1.00 88.31 95 LEU A N 1
ATOM 685 C CA . LEU A 1 95 ? -16.099 -5.520 8.552 1.00 88.31 95 LEU A CA 1
ATOM 686 C C . LEU A 1 95 ? -16.102 -6.044 9.993 1.00 88.31 95 LEU A C 1
ATOM 688 O O . LEU A 1 95 ? -17.014 -5.724 10.754 1.00 88.31 95 LEU A O 1
ATOM 692 N N . ILE A 1 96 ? -15.083 -6.813 10.386 1.00 87.50 96 ILE A N 1
ATOM 693 C CA . ILE A 1 96 ? -14.948 -7.319 11.759 1.00 87.50 96 ILE A CA 1
ATOM 694 C C . ILE A 1 96 ? -14.865 -6.154 12.747 1.00 87.50 96 ILE A C 1
ATOM 696 O O . ILE A 1 96 ? -15.573 -6.164 13.752 1.00 87.50 96 ILE A O 1
ATOM 700 N N . PHE A 1 97 ? -14.056 -5.134 12.453 1.00 83.38 97 PHE A N 1
ATOM 701 C CA . PHE A 1 97 ? -13.951 -3.957 13.312 1.00 83.38 97 PHE A CA 1
ATOM 702 C C . PHE A 1 97 ? -15.257 -3.159 13.379 1.00 83.38 97 PHE A C 1
ATOM 704 O O . PHE A 1 97 ? -15.629 -2.730 14.465 1.00 83.38 97 PHE A O 1
ATOM 711 N N . LEU A 1 98 ? -16.002 -3.020 12.278 1.00 82.81 98 LEU A N 1
ATOM 712 C CA . LEU A 1 98 ? -17.316 -2.361 12.297 1.00 82.81 98 LEU A CA 1
ATOM 713 C C . LEU A 1 98 ? -18.338 -3.108 13.167 1.00 82.81 98 LEU A C 1
ATOM 715 O O . LEU A 1 98 ? -19.084 -2.482 13.920 1.00 82.81 98 LEU A O 1
ATOM 719 N N . ILE A 1 99 ? -18.367 -4.442 13.093 1.00 82.94 99 ILE A N 1
ATOM 720 C CA . ILE A 1 99 ? -19.252 -5.265 13.932 1.00 82.94 99 ILE A CA 1
ATOM 721 C C . ILE A 1 99 ? -18.835 -5.163 15.401 1.00 82.94 99 ILE A C 1
ATOM 723 O O . ILE A 1 99 ? -19.688 -5.000 16.271 1.00 82.94 99 ILE A O 1
ATOM 727 N N . LEU A 1 100 ? -17.532 -5.224 15.680 1.00 78.75 100 LEU A N 1
ATOM 728 C CA . LEU A 1 100 ? -16.989 -5.088 17.027 1.00 78.75 100 LEU A CA 1
ATOM 729 C C . LEU A 1 100 ? -17.314 -3.709 17.625 1.00 78.75 100 LEU A C 1
ATOM 731 O O . LEU A 1 100 ? -17.700 -3.619 18.787 1.00 78.75 100 LEU A O 1
ATOM 735 N N . ASP A 1 101 ? -17.230 -2.645 16.828 1.00 72.56 101 ASP A N 1
ATOM 736 C CA . ASP A 1 101 ? -17.539 -1.272 17.241 1.00 72.56 101 ASP A CA 1
ATOM 737 C C . ASP A 1 101 ? -19.006 -1.078 17.589 1.00 72.56 101 ASP A C 1
ATOM 739 O O . ASP A 1 101 ? -19.324 -0.407 18.574 1.00 72.56 101 ASP A O 1
ATOM 743 N N . ASN A 1 102 ? -19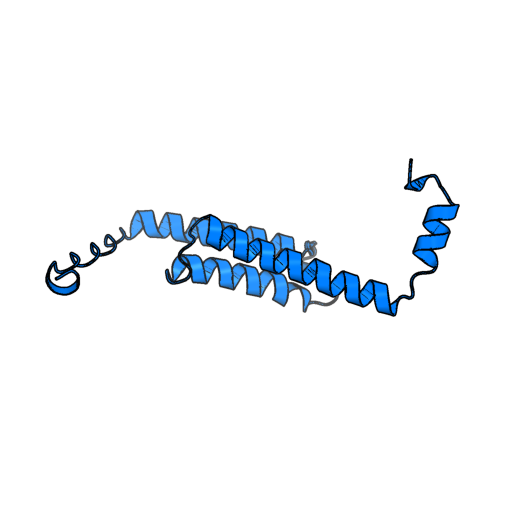.889 -1.719 16.825 1.00 72.06 102 ASN A N 1
ATOM 744 C CA . ASN A 1 102 ? -21.317 -1.742 17.108 1.00 72.06 102 ASN A CA 1
ATOM 745 C C . ASN A 1 102 ? -21.646 -2.461 18.434 1.00 72.06 102 ASN A C 1
ATOM 747 O O . ASN A 1 102 ? -22.707 -2.235 19.008 1.00 72.06 102 ASN A O 1
ATOM 751 N N . VAL A 1 103 ? -20.744 -3.315 18.932 1.00 67.31 103 VAL A N 1
ATOM 752 C CA . VAL A 1 103 ? -20.910 -4.072 20.184 1.00 67.31 103 VAL A CA 1
ATOM 753 C C . VAL A 1 103 ? -20.189 -3.412 21.368 1.00 67.31 103 VAL A C 1
ATOM 755 O O . VAL A 1 103 ? -20.694 -3.468 22.486 1.00 67.31 103 VAL A O 1
ATOM 758 N N . ILE A 1 104 ? -19.023 -2.793 21.153 1.00 66.06 104 ILE A N 1
ATOM 759 C CA . ILE A 1 104 ? -18.145 -2.307 22.232 1.00 66.06 104 ILE A CA 1
ATOM 760 C C . ILE A 1 104 ? -18.403 -0.841 22.612 1.00 66.06 104 ILE A C 1
ATOM 762 O O . ILE A 1 104 ? -18.137 -0.486 23.755 1.00 66.06 104 ILE A O 1
ATOM 766 N N . GLY A 1 105 ? -18.973 -0.008 21.730 1.00 61.66 105 GLY A N 1
ATOM 767 C CA . GLY A 1 105 ? -19.230 1.411 22.016 1.00 61.66 105 GLY A CA 1
ATOM 768 C C . GLY A 1 105 ? -17.929 2.211 22.178 1.00 61.66 105 GLY A C 1
ATOM 769 O O . GLY A 1 105 ? -17.146 2.011 23.104 1.00 61.66 105 GLY A O 1
ATOM 770 N N . ARG A 1 106 ? -17.644 3.126 21.248 1.00 61.06 106 ARG A N 1
ATOM 771 C CA . ARG A 1 106 ? -16.389 3.895 21.277 1.00 61.06 106 ARG A CA 1
ATOM 772 C C . ARG A 1 106 ? -16.457 4.962 22.384 1.00 61.06 106 ARG A C 1
ATOM 774 O O . ARG A 1 106 ? -17.416 5.732 22.387 1.00 61.06 106 ARG A O 1
ATOM 781 N N . PRO A 1 107 ? -15.457 5.071 23.280 1.00 62.38 107 PRO A N 1
ATOM 782 C CA . PRO A 1 107 ? -15.228 6.314 23.999 1.00 62.38 107 PRO A CA 1
ATOM 783 C C . PRO A 1 107 ? -14.977 7.397 22.951 1.00 62.38 107 PRO A C 1
ATOM 785 O O . PRO A 1 107 ? -14.124 7.230 22.076 1.00 62.38 107 PRO A O 1
ATOM 788 N N . GLU A 1 108 ? -15.768 8.462 22.999 1.00 65.94 108 GLU A N 1
ATOM 789 C CA . GLU A 1 108 ? -15.587 9.638 22.157 1.00 65.94 108 GLU A CA 1
ATOM 790 C C . GLU A 1 108 ? -14.140 10.141 22.313 1.00 65.94 108 GLU A C 1
ATOM 792 O O . GLU A 1 108 ? -13.637 10.179 23.444 1.00 65.94 108 GLU A O 1
ATOM 797 N N . PRO A 1 109 ? -13.426 10.470 21.219 1.00 67.25 109 PRO A N 1
ATOM 798 C CA . PRO A 1 109 ? -12.124 11.111 21.337 1.00 67.25 109 PRO A CA 1
ATOM 799 C C . PRO A 1 109 ? -12.294 12.357 22.206 1.00 67.25 109 PRO A C 1
ATOM 801 O O . PRO A 1 109 ? -13.147 13.200 21.926 1.00 67.25 109 PRO A O 1
ATOM 804 N N . ALA A 1 110 ? -11.529 12.434 23.298 1.00 67.06 110 ALA A N 1
ATOM 805 C CA . ALA A 1 110 ? -11.626 13.548 24.228 1.00 67.06 110 ALA A CA 1
ATOM 806 C C . ALA A 1 110 ? -11.482 14.867 23.446 1.00 67.06 110 ALA A C 1
ATOM 808 O O . ALA A 1 110 ? -10.570 14.965 22.615 1.00 67.06 110 ALA A O 1
ATOM 809 N N . PRO A 1 111 ? -12.364 15.860 23.681 1.00 74.56 111 PRO A N 1
ATOM 810 C CA . PRO A 1 111 ? -12.290 17.145 23.006 1.00 74.56 111 PRO A CA 1
ATOM 811 C C . PRO A 1 111 ? -10.864 17.694 23.089 1.00 74.56 111 PRO A C 1
ATOM 813 O O . PRO A 1 111 ? -10.242 17.572 24.153 1.00 74.56 111 PRO A O 1
ATOM 816 N N . PRO A 1 112 ? -10.337 18.300 22.010 1.00 76.81 112 PRO A N 1
ATOM 817 C CA . PRO A 1 112 ? -9.052 18.973 22.077 1.00 76.81 112 PRO A CA 1
ATOM 818 C C . PRO A 1 112 ? -9.069 19.921 23.282 1.00 76.81 112 PRO A C 1
ATOM 820 O O . PRO A 1 112 ? -10.067 20.631 23.463 1.00 76.81 112 PRO A O 1
ATOM 823 N N . PRO A 1 113 ? -8.017 19.934 24.122 1.00 76.25 113 PRO A N 1
ATOM 824 C CA . PRO A 1 113 ? -7.944 20.892 25.207 1.00 76.25 113 PRO A CA 1
ATOM 825 C C . PRO A 1 113 ? -8.178 22.291 24.624 1.00 76.25 113 PRO A C 1
ATOM 827 O O . PRO A 1 113 ? -7.595 22.601 23.579 1.00 76.25 113 PRO A O 1
ATOM 830 N N . PRO A 1 114 ? -9.038 23.123 25.24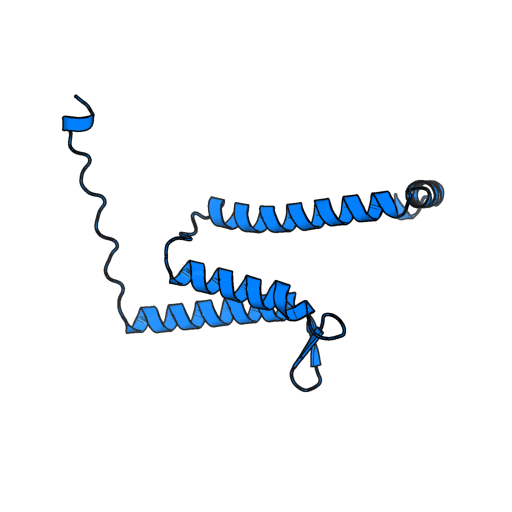0 1.00 74.94 114 PRO A N 1
ATOM 831 C CA . PRO A 1 114 ? -9.250 24.477 24.758 1.00 74.94 114 PRO A CA 1
ATOM 832 C C . PRO A 1 114 ? -7.891 25.161 24.647 1.00 74.94 114 PRO A C 1
ATOM 834 O O . PRO A 1 114 ? -7.102 25.119 25.597 1.00 74.94 114 PRO A O 1
ATOM 837 N N . ILE A 1 115 ? -7.606 25.741 23.477 1.00 72.00 115 ILE A N 1
ATOM 838 C CA . ILE A 1 115 ? -6.398 26.541 23.276 1.00 72.00 115 ILE A CA 1
ATOM 839 C C . ILE A 1 115 ? -6.439 27.622 24.347 1.00 72.00 115 ILE A C 1
ATOM 841 O O . ILE A 1 115 ? -7.340 28.463 24.353 1.00 72.00 115 ILE A O 1
ATOM 845 N N . LYS A 1 116 ? -5.515 27.540 25.306 1.00 70.38 116 LYS A N 1
ATOM 846 C CA . LYS A 1 116 ? -5.424 28.536 26.363 1.00 70.38 116 LYS A CA 1
ATOM 847 C C . LYS A 1 116 ? -5.119 29.859 25.681 1.00 70.38 116 LYS A C 1
ATOM 849 O O . LYS A 1 116 ? -4.123 29.977 24.975 1.00 70.38 116 LYS A O 1
ATOM 854 N N . THR A 1 117 ? -5.970 30.849 25.910 1.00 64.56 117 THR A N 1
ATOM 855 C CA . THR A 1 117 ? -5.823 32.216 25.395 1.00 64.56 117 THR A CA 1
ATOM 856 C C . THR A 1 117 ? -4.516 32.892 25.852 1.00 64.56 117 THR A C 1
ATOM 858 O O . THR A 1 117 ? -4.180 33.967 25.371 1.00 64.56 117 THR A O 1
ATOM 861 N N . GLU A 1 118 ? -3.760 32.255 26.753 1.00 64.00 118 GLU A N 1
ATOM 862 C CA . GLU A 1 118 ? -2.405 32.636 27.168 1.00 64.00 118 GLU A CA 1
ATOM 863 C C . GLU A 1 118 ? -1.311 32.337 26.128 1.00 64.00 118 GLU A C 1
ATOM 865 O O . GLU A 1 118 ? -0.267 32.964 26.197 1.00 64.00 118 GLU A O 1
ATOM 870 N N . ASP A 1 119 ? -1.528 31.441 25.156 1.00 60.28 119 ASP A N 1
ATOM 871 C CA . ASP A 1 119 ? -0.537 31.124 24.097 1.00 60.28 119 ASP A CA 1
ATOM 872 C C . ASP A 1 119 ? -0.693 32.025 22.845 1.00 60.28 119 ASP A C 1
ATOM 874 O O . ASP A 1 119 ? -0.043 31.844 21.818 1.00 60.28 119 ASP A O 1
ATOM 878 N N . ILE A 1 120 ? -1.615 32.993 22.915 1.00 62.41 120 ILE A N 1
ATOM 879 C CA . ILE A 1 120 ? -1.921 33.986 21.867 1.00 62.41 120 ILE A CA 1
ATOM 880 C C . ILE A 1 120 ? -1.837 35.436 22.383 1.00 62.41 120 ILE A C 1
ATOM 882 O O . ILE A 1 120 ? -2.290 36.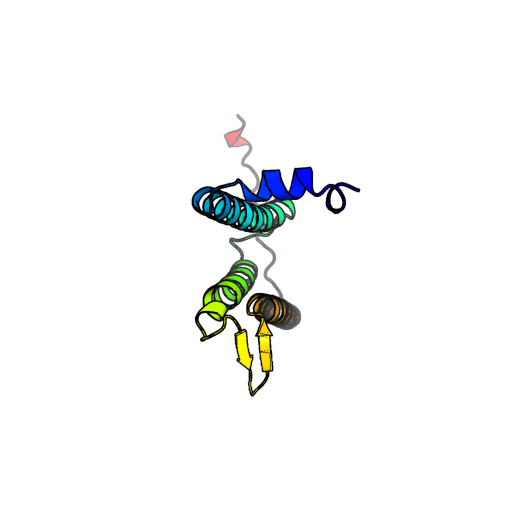352 21.695 1.00 62.41 120 ILE A O 1
ATOM 886 N N . SER A 1 121 ? -1.255 35.648 23.570 1.00 55.62 121 SER A N 1
ATOM 887 C CA . SER A 1 121 ? -0.984 36.968 24.169 1.00 55.62 121 SER A CA 1
ATOM 888 C C . SER A 1 121 ? 0.517 37.191 24.318 1.00 55.62 121 SER A C 1
ATOM 890 O O . SER A 1 121 ? 0.961 38.338 24.092 1.00 55.62 121 SER A O 1
#

Secondary structure (DSSP, 8-state):
-GGG-HHHHHHHHTS-HHHHHHHHHHHHHHHHHHHHHHHHHTT--TTSHHHHHHHHHHHHHHHHGGGSTTSEEEETTEEEEHHHHHHHHHHHHHHHHHHHHHHH-PPPPPPPPP--GGGG-

pLDDT: mean 81.35, std 12.14, range [54.81, 96.75]

Sequence (121 aa):
LLGFVEKLSALVGTIPPQVTGGLAIYLFGVIGVQGIALMMSEKVDLFDPRQLAIVSVVLVVGIGGDIFPGGNLPFFDWEIPAIASAAVAGIGFNLIFLILDNVIGRPEPAPPPPIKTEDIS

Foldseek 3Di:
DQVVPVVNVVVVVPDDVVVVVVVVVVVVVVVVVVVVVVCVVVVPPCVPPLSVVLVVQLCCQQVVCCVPPPCANPDPPDRHHSNVVSVVSSVVSVVVVVVVCVVPPDDDDPPDDPPPCVVVD

Radius of gyration: 22.75 Å; chains: 1; bounding box: 40×63×64 Å